Protein AF-A0A518FPJ1-F1 (afdb_monomer_lite)

pLDDT: mean 92.36, std 12.04, range [35.69, 98.69]

Secondary structure (DSSP, 8-state):
--HHHHHHHHHHHHHHHHTT-GGGHHHHHHHHHHHHHHHHHH-TT-HHHHHHHHHHHHHTT-HHHHHHHHHHHHHTT---HHHHHHHHHHHHHH-HHHHTTHHHHHHHHHT----TT--PPP--TT--

Sequence (128 aa):
MSTIQDELDRGIALCEAVWRDMSLYEKNYLEAIECFHKVLNLDPLNADALINLGAALSDLGNHQEALKYYHRAEEAGSVDRNLFFNIGVAMMNIDQFTRQEAPKYFQLAADKEPSKKTREAYFDPQAH

Organism: NCBI:txid2527978

Radius of gyration: 13.85 Å; chains: 1; bounding box: 34×23×43 Å

Foldseek 3Di:
DDLLVVLLVQLLVLCVVCVVPVVCLVVSLVSSLVSLVVNCVVPVQPLLSLQSNLLSCVLVVNLVVSLVSLVSNVVSVDQALLSLLQLLVSQCSPDDVSNVVSVVSNVSSVPHHHDPSHDHRDDDPPPD

InterPro domains:
  IPR011990 Tetratricopeptide-like helical domain superfamily [G3DSA:1.25.40.10] (8-124)
  IPR011990 Tetratricopeptide-like helical domain superfamily [SSF48452] (24-115)
  IPR019734 Tetratricopeptide repeat [PF00515] (47-73)
  IPR019734 Tetratricopeptide repeat [PS50005] (47-80)
  IPR019734 Tetratricopeptide repeat [SM00028] (13-46)
  IPR019734 Tetratricopeptide repeat [SM00028] (47-80)
  IPR051685 Ycf3/AcsC/BcsC/TPR Multifunctional [PTHR44943] (26-117)

Structure (mmCIF, N/CA/C/O backbone):
data_AF-A0A518FPJ1-F1
#
_entry.id   AF-A0A518FPJ1-F1
#
loop_
_atom_site.group_PDB
_atom_site.id
_atom_site.type_symbol
_atom_site.label_atom_id
_atom_site.label_alt_id
_atom_site.label_comp_id
_atom_site.label_asym_id
_atom_site.label_entity_id
_atom_site.label_seq_id
_atom_site.pdbx_PDB_ins_code
_atom_site.Cartn_x
_atom_site.Cartn_y
_atom_site.Cartn_z
_atom_site.occupancy
_atom_site.B_iso_or_equiv
_atom_site.auth_seq_id
_atom_site.auth_comp_id
_atom_site.auth_asym_id
_atom_site.auth_atom_id
_atom_site.pdbx_PDB_model_num
ATOM 1 N N . MET A 1 1 ? -9.306 -2.310 -23.495 1.00 50.84 1 MET A N 1
ATOM 2 C CA . MET A 1 1 ? -8.769 -2.744 -22.189 1.00 50.84 1 MET A CA 1
ATOM 3 C C . MET A 1 1 ? -8.796 -1.516 -21.297 1.00 50.84 1 MET A C 1
ATOM 5 O O . MET A 1 1 ? -8.584 -0.426 -21.819 1.00 50.84 1 MET A O 1
ATOM 9 N N . SER A 1 2 ? -9.267 -1.642 -20.055 1.00 68.50 2 SER A N 1
ATOM 10 C CA . SER A 1 2 ? -9.444 -0.482 -19.173 1.00 68.50 2 SER A CA 1
ATOM 11 C C . SER A 1 2 ? -8.096 -0.139 -18.556 1.00 68.50 2 SER A C 1
ATOM 13 O O . SER A 1 2 ? -7.578 -0.940 -17.784 1.00 68.50 2 SER A O 1
ATOM 15 N N . THR A 1 3 ? -7.566 1.048 -18.861 1.00 87.50 3 THR A N 1
ATOM 16 C CA . THR A 1 3 ? -6.275 1.556 -18.364 1.00 87.50 3 THR A CA 1
ATOM 17 C C . THR A 1 3 ? -6.117 1.414 -16.844 1.00 87.50 3 THR A C 1
ATOM 19 O O . THR A 1 3 ? -5.008 1.230 -16.361 1.00 87.50 3 THR A O 1
ATOM 22 N N . ILE A 1 4 ? -7.222 1.446 -16.089 1.00 94.12 4 ILE A N 1
ATOM 23 C CA . ILE A 1 4 ? -7.236 1.240 -14.632 1.00 94.12 4 ILE A CA 1
ATOM 24 C C . ILE A 1 4 ? -6.786 -0.179 -14.265 1.00 94.12 4 ILE A C 1
ATOM 26 O O . ILE A 1 4 ? -5.903 -0.341 -13.430 1.00 94.12 4 ILE A O 1
ATOM 30 N N . GLN A 1 5 ? -7.384 -1.207 -14.873 1.00 94.62 5 GLN A N 1
ATOM 31 C CA . GLN A 1 5 ? -7.072 -2.595 -14.524 1.00 94.62 5 GLN A CA 1
ATOM 32 C C . GLN A 1 5 ? -5.642 -2.952 -14.946 1.00 94.62 5 GLN A C 1
ATOM 34 O O . GLN A 1 5 ? -4.930 -3.594 -14.182 1.00 94.62 5 GLN A O 1
ATOM 39 N N . ASP A 1 6 ? -5.214 -2.473 -16.115 1.00 95.56 6 ASP A N 1
ATOM 40 C CA . ASP A 1 6 ? -3.880 -2.747 -16.649 1.00 95.56 6 ASP A CA 1
ATOM 41 C C . ASP A 1 6 ? -2.773 -2.134 -15.762 1.00 95.56 6 ASP A C 1
ATOM 43 O O . ASP A 1 6 ? -1.780 -2.797 -15.462 1.00 95.56 6 ASP A O 1
ATOM 47 N N . GLU A 1 7 ? -2.941 -0.887 -15.300 1.00 97.75 7 GLU A N 1
ATOM 48 C CA . GLU A 1 7 ? -1.978 -0.241 -14.392 1.00 97.75 7 GLU A CA 1
ATOM 49 C C . GLU A 1 7 ? -2.029 -0.845 -12.978 1.00 97.75 7 GLU A C 1
ATOM 51 O O . GLU A 1 7 ? -0.981 -1.014 -12.354 1.00 97.75 7 GLU A O 1
ATOM 56 N N . LEU A 1 8 ? -3.210 -1.238 -12.482 1.00 97.62 8 LEU A N 1
ATOM 57 C CA . LEU A 1 8 ? -3.331 -1.925 -11.192 1.00 97.62 8 LEU A CA 1
ATOM 58 C C . LEU A 1 8 ? -2.568 -3.257 -11.199 1.00 97.62 8 LEU A C 1
ATOM 60 O O . LEU A 1 8 ? -1.742 -3.497 -10.319 1.00 97.62 8 LEU A O 1
ATOM 64 N N . ASP A 1 9 ? -2.799 -4.092 -12.214 1.00 97.06 9 ASP A N 1
ATOM 65 C CA . ASP A 1 9 ? -2.152 -5.401 -12.336 1.00 97.06 9 ASP A CA 1
ATOM 66 C C . ASP A 1 9 ? -0.638 -5.264 -12.541 1.00 97.06 9 ASP A C 1
ATOM 68 O O . ASP A 1 9 ? 0.140 -6.028 -11.966 1.00 97.06 9 ASP A O 1
ATOM 72 N N . ARG A 1 10 ? -0.196 -4.250 -13.299 1.00 97.50 10 ARG A N 1
ATOM 73 C CA . ARG A 1 10 ? 1.230 -3.931 -13.445 1.00 97.50 10 ARG A CA 1
ATOM 74 C C . ARG A 1 10 ? 1.867 -3.559 -12.106 1.00 97.50 10 ARG A C 1
ATOM 76 O O . ARG A 1 10 ? 2.936 -4.078 -11.790 1.00 97.50 10 ARG A O 1
ATOM 83 N N . GLY A 1 11 ? 1.229 -2.684 -11.326 1.00 97.44 11 GLY A N 1
ATOM 84 C CA . GLY A 1 11 ? 1.730 -2.276 -10.012 1.00 97.44 11 GLY A CA 1
ATOM 85 C C . GLY A 1 11 ? 1.857 -3.455 -9.044 1.00 97.44 11 GLY A C 1
ATOM 86 O O . GLY A 1 11 ? 2.876 -3.595 -8.366 1.00 97.44 11 GLY A O 1
ATOM 87 N N . ILE A 1 12 ? 0.863 -4.350 -9.031 1.00 96.31 12 ILE A N 1
ATOM 88 C CA . ILE A 1 12 ? 0.891 -5.583 -8.228 1.00 96.31 12 ILE A CA 1
ATOM 89 C C . ILE A 1 12 ? 2.049 -6.486 -8.672 1.00 96.31 12 ILE A C 1
ATOM 91 O O . ILE A 1 12 ? 2.860 -6.895 -7.843 1.00 96.31 12 ILE A O 1
ATOM 95 N N . ALA A 1 13 ? 2.190 -6.735 -9.977 1.00 96.25 13 ALA A N 1
ATOM 96 C CA . ALA A 1 13 ? 3.252 -7.588 -10.508 1.00 96.25 13 ALA A CA 1
ATOM 97 C C . ALA A 1 13 ? 4.664 -7.050 -10.207 1.00 96.25 13 ALA A C 1
ATOM 99 O O . ALA A 1 13 ? 5.579 -7.830 -9.940 1.00 96.25 13 ALA A O 1
ATOM 100 N N . LEU A 1 14 ? 4.852 -5.725 -10.221 1.00 96.75 14 LEU A N 1
ATOM 101 C CA . LEU A 1 14 ? 6.116 -5.089 -9.837 1.00 96.75 14 LEU A CA 1
ATOM 102 C C . LEU A 1 14 ? 6.452 -5.349 -8.364 1.00 96.75 14 LEU A C 1
ATOM 104 O O . LEU A 1 14 ? 7.589 -5.718 -8.061 1.00 96.75 14 LEU A O 1
ATOM 108 N N . CYS A 1 15 ? 5.463 -5.226 -7.474 1.00 93.94 15 CYS A N 1
ATOM 109 C CA . CYS A 1 15 ? 5.627 -5.547 -6.056 1.00 93.94 15 CYS A CA 1
ATOM 110 C C . CYS A 1 15 ? 5.995 -7.025 -5.849 1.00 93.94 15 CYS A C 1
ATOM 112 O O . CYS A 1 15 ? 6.938 -7.333 -5.127 1.00 93.94 15 CYS A O 1
ATOM 114 N N . GLU A 1 16 ? 5.303 -7.949 -6.519 1.00 92.31 16 GLU A N 1
ATOM 115 C CA . GLU A 1 16 ? 5.587 -9.389 -6.425 1.00 92.31 16 GLU A CA 1
ATOM 116 C C . GLU A 1 16 ? 6.972 -9.764 -6.969 1.00 92.31 16 GLU A C 1
ATOM 118 O O . GLU A 1 16 ? 7.611 -10.704 -6.490 1.00 92.31 16 GLU A O 1
ATOM 123 N N . ALA A 1 17 ? 7.458 -9.043 -7.983 1.00 93.25 17 ALA A N 1
ATOM 124 C CA . ALA A 1 17 ? 8.770 -9.293 -8.565 1.00 93.25 17 ALA A CA 1
ATOM 125 C C . ALA A 1 17 ? 9.916 -9.028 -7.574 1.00 93.25 17 ALA A C 1
ATOM 127 O O . ALA A 1 17 ? 10.950 -9.688 -7.679 1.00 93.25 17 ALA A O 1
ATOM 128 N N . VAL A 1 18 ? 9.720 -8.156 -6.576 1.00 90.44 18 VAL A N 1
ATOM 129 C CA . VAL A 1 18 ? 10.709 -7.919 -5.508 1.00 90.44 18 VAL A CA 1
ATOM 130 C C . VAL A 1 18 ? 11.006 -9.204 -4.729 1.00 90.44 18 VAL A C 1
ATOM 132 O O . VAL A 1 18 ? 12.155 -9.464 -4.387 1.00 90.44 18 VAL A O 1
ATOM 135 N N . TRP A 1 19 ? 10.012 -10.075 -4.522 1.00 82.50 19 TRP A N 1
ATOM 136 C CA . TRP A 1 19 ? 10.207 -11.352 -3.818 1.00 82.50 19 TRP A CA 1
ATOM 137 C C . TRP A 1 19 ? 11.057 -12.355 -4.594 1.00 82.50 19 TRP A C 1
ATOM 139 O O . TRP A 1 19 ? 11.584 -13.308 -4.022 1.00 82.50 19 TRP A O 1
ATOM 149 N N . ARG A 1 20 ? 11.170 -12.166 -5.908 1.00 89.31 20 ARG A N 1
ATOM 150 C CA . ARG A 1 20 ? 11.999 -13.007 -6.775 1.00 89.31 20 ARG A CA 1
ATOM 151 C C . ARG A 1 20 ? 13.416 -12.458 -6.886 1.00 89.31 20 ARG A C 1
ATOM 153 O O . ARG A 1 20 ? 14.339 -13.237 -7.100 1.00 89.31 20 ARG A O 1
ATOM 160 N N . ASP A 1 21 ? 13.575 -11.144 -6.745 1.00 91.19 21 ASP A N 1
ATOM 161 C CA . ASP A 1 21 ? 14.855 -10.455 -6.842 1.00 91.19 21 ASP A CA 1
ATOM 162 C C . ASP A 1 21 ? 14.876 -9.188 -5.969 1.00 91.19 21 ASP A C 1
ATOM 164 O O . ASP A 1 21 ? 14.383 -8.124 -6.354 1.00 91.19 21 ASP A O 1
ATOM 168 N N . MET A 1 22 ? 15.514 -9.295 -4.800 1.00 87.88 22 MET A N 1
ATOM 169 C CA . MET A 1 22 ? 15.671 -8.182 -3.857 1.00 87.88 22 MET A CA 1
ATOM 170 C C . MET A 1 22 ? 16.515 -7.030 -4.414 1.00 87.88 22 MET A C 1
ATOM 172 O O . MET A 1 22 ? 16.418 -5.916 -3.907 1.00 87.88 22 MET A O 1
ATOM 176 N N . SER A 1 23 ? 17.316 -7.239 -5.468 1.00 92.69 23 SER A N 1
ATOM 177 C CA . SER A 1 23 ? 18.054 -6.136 -6.101 1.00 92.69 23 SER A CA 1
ATOM 178 C C . SER A 1 23 ? 17.128 -5.128 -6.791 1.00 92.69 23 SER A C 1
ATOM 180 O O . SER A 1 23 ? 17.521 -3.988 -7.038 1.00 92.69 23 SER A O 1
ATOM 182 N N . LEU A 1 24 ? 15.879 -5.524 -7.058 1.00 91.75 24 LEU A N 1
ATOM 183 C CA . LEU A 1 24 ? 14.858 -4.681 -7.667 1.00 91.75 24 LEU A CA 1
ATOM 184 C C . LEU A 1 24 ? 14.021 -3.905 -6.646 1.00 91.75 24 LEU A C 1
ATOM 186 O O . LEU A 1 24 ? 13.139 -3.164 -7.068 1.00 91.75 24 LEU A O 1
ATOM 190 N N . TYR A 1 25 ? 14.280 -4.054 -5.342 1.00 90.44 25 TYR A N 1
ATOM 191 C CA . TYR A 1 25 ? 13.444 -3.528 -4.256 1.00 90.44 25 TYR A CA 1
ATOM 192 C C . TYR A 1 25 ? 13.005 -2.077 -4.469 1.00 90.44 25 TYR A C 1
ATOM 194 O O . TYR A 1 25 ? 11.827 -1.797 -4.681 1.00 90.44 25 TYR A O 1
ATOM 202 N N . GLU A 1 26 ? 13.963 -1.151 -4.470 1.00 91.38 26 GLU A N 1
ATOM 203 C CA . GLU A 1 26 ? 13.676 0.279 -4.565 1.00 91.38 26 GLU A CA 1
ATOM 204 C C . GLU A 1 26 ? 13.049 0.628 -5.918 1.00 91.38 26 GLU A C 1
ATOM 206 O O . GLU A 1 26 ? 12.009 1.282 -5.982 1.00 91.38 26 GLU A O 1
ATOM 211 N N . LYS A 1 27 ? 13.631 0.117 -7.010 1.00 96.12 27 LYS A N 1
ATOM 212 C CA . LYS A 1 27 ? 13.165 0.393 -8.372 1.00 96.12 27 LYS A CA 1
ATOM 213 C C . LYS A 1 27 ? 11.710 -0.035 -8.577 1.00 96.12 27 LYS A C 1
ATOM 215 O O . LYS A 1 27 ? 10.908 0.747 -9.082 1.00 96.12 27 LYS A O 1
ATOM 220 N N . ASN A 1 28 ? 11.374 -1.269 -8.213 1.00 96.06 28 ASN A N 1
ATOM 221 C CA . ASN A 1 28 ? 10.055 -1.826 -8.483 1.00 96.06 28 ASN A CA 1
ATOM 222 C C . ASN A 1 28 ? 8.984 -1.229 -7.575 1.00 96.06 28 ASN A C 1
ATOM 224 O O . ASN A 1 28 ? 7.872 -1.019 -8.051 1.00 96.06 28 ASN A O 1
ATOM 228 N N . TYR A 1 29 ? 9.287 -0.924 -6.307 1.00 95.69 29 TYR A N 1
ATOM 229 C CA . TYR A 1 29 ? 8.312 -0.236 -5.460 1.00 95.69 29 TYR A CA 1
ATOM 230 C C . TYR A 1 29 ? 8.038 1.187 -5.940 1.00 95.69 29 TYR A C 1
ATOM 232 O O . TYR A 1 29 ? 6.876 1.585 -5.975 1.00 95.69 29 TYR A O 1
ATOM 240 N N . LEU A 1 30 ? 9.059 1.929 -6.384 1.00 97.38 30 LEU A N 1
ATOM 241 C CA . LEU A 1 30 ? 8.857 3.254 -6.976 1.00 97.38 30 LEU A CA 1
ATOM 242 C C . LEU A 1 30 ? 8.004 3.181 -8.252 1.00 97.38 30 LEU A C 1
ATOM 244 O O . LEU A 1 30 ? 7.041 3.933 -8.393 1.00 97.38 30 LEU A O 1
ATOM 248 N N . GLU A 1 31 ? 8.285 2.232 -9.147 1.00 98.06 31 GLU A N 1
ATOM 249 C CA . GLU A 1 31 ? 7.493 2.046 -10.369 1.00 98.06 31 GLU A CA 1
ATOM 250 C C . GLU A 1 31 ? 6.055 1.569 -10.066 1.00 98.06 31 GLU A C 1
ATOM 252 O O . GLU A 1 31 ? 5.099 2.001 -10.715 1.00 98.06 31 GLU A O 1
ATOM 257 N N . ALA A 1 32 ? 5.864 0.725 -9.047 1.00 98.00 32 ALA A N 1
ATOM 258 C CA . ALA A 1 32 ? 4.538 0.300 -8.603 1.00 98.00 32 ALA A CA 1
ATOM 259 C C . ALA A 1 32 ? 3.720 1.474 -8.044 1.00 98.00 32 ALA A C 1
ATOM 261 O O . ALA A 1 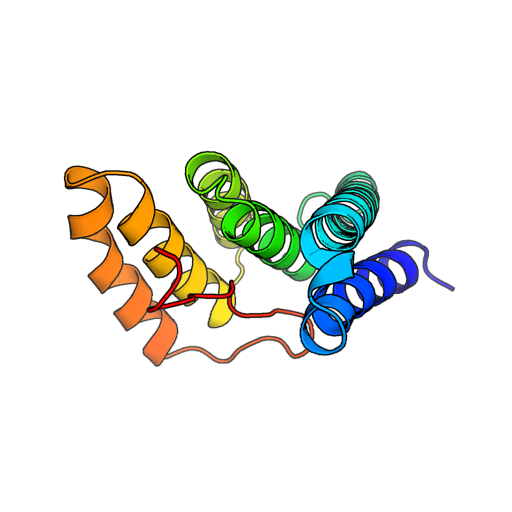32 ? 2.543 1.615 -8.375 1.00 98.00 32 ALA A O 1
ATOM 262 N N . ILE A 1 33 ? 4.350 2.349 -7.254 1.00 98.38 33 ILE A N 1
ATOM 263 C CA . ILE A 1 33 ? 3.739 3.579 -6.732 1.00 98.38 33 ILE A CA 1
ATOM 264 C C . ILE A 1 33 ? 3.232 4.462 -7.878 1.00 98.38 33 ILE A C 1
ATOM 266 O O . ILE A 1 33 ? 2.093 4.931 -7.831 1.00 98.38 33 ILE A O 1
ATOM 270 N N . GLU A 1 34 ? 4.022 4.644 -8.940 1.00 98.38 34 GLU A N 1
ATOM 271 C CA . GLU A 1 34 ? 3.582 5.381 -10.131 1.00 98.38 34 GLU A CA 1
ATOM 272 C C . GLU A 1 34 ? 2.356 4.737 -10.793 1.00 98.38 34 GLU A C 1
ATOM 274 O O . GLU A 1 34 ? 1.412 5.441 -11.167 1.00 98.38 34 GLU A O 1
ATOM 279 N N . CYS A 1 35 ? 2.337 3.405 -10.909 1.00 98.38 35 CYS A N 1
ATOM 280 C CA . CYS A 1 35 ? 1.193 2.670 -11.452 1.00 98.38 35 CYS A CA 1
ATOM 281 C C . CYS A 1 35 ? -0.071 2.917 -10.612 1.00 98.38 35 CYS A C 1
ATOM 283 O O . CYS A 1 35 ? -1.113 3.293 -11.153 1.00 98.38 35 CYS A O 1
ATOM 285 N N . PHE A 1 36 ? 0.021 2.802 -9.283 1.00 98.50 36 PHE A N 1
ATOM 286 C CA . PHE A 1 36 ? -1.117 3.053 -8.397 1.00 98.50 36 PHE A CA 1
ATOM 287 C C . PHE A 1 36 ? -1.575 4.512 -8.440 1.00 98.50 36 PHE A C 1
ATOM 289 O O . PHE A 1 36 ? -2.775 4.768 -8.479 1.00 98.50 36 PHE A O 1
ATOM 296 N N . HIS A 1 37 ? -0.663 5.482 -8.530 1.00 98.50 37 HIS A N 1
ATOM 297 C CA . HIS A 1 37 ? -1.045 6.882 -8.715 1.00 98.50 37 HIS A CA 1
ATOM 298 C C . HIS A 1 37 ? -1.819 7.120 -10.013 1.00 98.50 37 HIS A C 1
ATOM 300 O O . HIS A 1 37 ? -2.797 7.866 -10.003 1.00 98.50 37 HIS A O 1
ATOM 306 N N . LYS A 1 38 ? -1.450 6.472 -11.125 1.00 98.25 38 LYS A N 1
ATOM 307 C CA . LYS A 1 38 ? -2.240 6.559 -12.365 1.00 98.25 38 LYS A CA 1
ATOM 308 C C . LYS A 1 38 ? -3.643 5.986 -12.191 1.00 98.25 38 LYS A C 1
ATOM 310 O O . LYS A 1 38 ? -4.590 6.595 -12.685 1.00 98.25 38 LYS A O 1
ATOM 315 N N . VAL A 1 39 ? -3.788 4.866 -11.476 1.00 98.31 39 VAL A N 1
ATOM 316 C CA . VAL A 1 39 ? -5.109 4.312 -11.139 1.00 98.31 39 VAL A CA 1
ATOM 317 C C . VAL A 1 39 ? -5.911 5.334 -10.339 1.00 98.31 39 VAL A C 1
ATOM 319 O O . VAL A 1 39 ? -7.028 5.658 -10.726 1.00 98.31 39 VAL A O 1
ATOM 322 N N . LEU A 1 40 ? -5.318 5.920 -9.297 1.00 97.88 40 LEU A N 1
ATOM 323 C CA . LEU A 1 40 ? -5.981 6.897 -8.429 1.00 97.88 40 LEU A CA 1
ATOM 324 C C . LEU A 1 40 ? -6.285 8.237 -9.110 1.00 97.88 40 LEU A C 1
ATOM 326 O O . LEU A 1 40 ? -7.190 8.947 -8.684 1.00 97.88 40 LEU A O 1
ATOM 330 N N . ASN A 1 41 ? -5.570 8.593 -10.177 1.00 97.56 41 ASN A N 1
ATOM 331 C CA . ASN A 1 41 ? -5.909 9.759 -10.995 1.00 97.56 41 ASN A CA 1
ATOM 332 C C . ASN A 1 41 ? -7.181 9.532 -11.828 1.00 97.56 41 ASN A C 1
ATOM 334 O O . ASN A 1 41 ? -7.877 10.493 -12.152 1.00 97.56 41 ASN A O 1
ATOM 338 N N . LEU A 1 42 ? -7.474 8.279 -12.191 1.00 96.94 42 LEU A N 1
ATOM 339 C CA . LEU A 1 42 ? -8.661 7.895 -12.959 1.00 96.94 42 LEU A CA 1
ATOM 340 C C . LEU A 1 42 ? -9.837 7.502 -12.051 1.00 96.94 42 LEU A C 1
ATOM 342 O O . LEU A 1 42 ? -10.984 7.796 -12.374 1.00 96.94 42 LEU A O 1
ATOM 346 N N . ASP A 1 43 ? -9.543 6.854 -10.926 1.00 97.25 43 ASP A N 1
ATOM 347 C CA . ASP A 1 43 ? -10.488 6.406 -9.904 1.00 97.25 43 ASP A CA 1
ATOM 348 C C . ASP A 1 43 ? -9.924 6.708 -8.497 1.00 97.25 43 ASP A C 1
ATOM 350 O O . ASP A 1 43 ? -9.254 5.868 -7.887 1.00 97.25 43 ASP A O 1
ATOM 354 N N . PRO A 1 44 ? -10.169 7.919 -7.960 1.00 97.44 44 PRO A N 1
ATOM 355 C CA . PRO A 1 44 ? -9.581 8.377 -6.696 1.00 97.44 44 PRO A CA 1
ATOM 356 C C . PRO A 1 44 ? -9.973 7.585 -5.446 1.00 97.44 44 PRO A C 1
ATOM 358 O O . PRO A 1 44 ? -9.341 7.769 -4.398 1.00 97.44 44 PRO A O 1
ATOM 361 N N . LEU A 1 45 ? -11.020 6.761 -5.542 1.00 97.31 45 LEU A N 1
ATOM 362 C CA . LEU A 1 45 ? -11.562 5.944 -4.455 1.00 97.31 45 LEU A CA 1
ATOM 363 C C . LEU A 1 45 ? -11.311 4.448 -4.680 1.00 97.31 45 LEU A C 1
ATOM 365 O O . LEU A 1 45 ? -11.883 3.616 -3.976 1.00 97.31 45 LEU A O 1
ATOM 369 N N . ASN A 1 46 ? -10.449 4.093 -5.637 1.00 97.75 46 ASN A N 1
ATOM 370 C CA . ASN A 1 46 ? -10.097 2.708 -5.894 1.00 97.75 46 ASN A CA 1
ATOM 371 C C . ASN A 1 46 ? -9.404 2.082 -4.671 1.00 97.75 46 ASN A C 1
ATOM 373 O O . ASN A 1 46 ? -8.223 2.330 -4.416 1.00 97.75 46 ASN A O 1
ATOM 377 N N . ALA A 1 47 ? -10.143 1.269 -3.914 1.00 97.62 47 ALA A N 1
ATOM 378 C CA . ALA A 1 47 ? -9.662 0.697 -2.660 1.00 97.62 47 ALA A CA 1
ATOM 379 C C . ALA A 1 47 ? -8.416 -0.182 -2.849 1.00 97.62 47 ALA A C 1
ATOM 381 O O . ALA A 1 47 ? -7.460 -0.035 -2.090 1.00 97.62 47 ALA A O 1
ATOM 382 N N . ASP A 1 48 ? -8.389 -1.039 -3.877 1.00 97.62 48 ASP A N 1
ATOM 383 C CA . ASP A 1 48 ? -7.241 -1.914 -4.152 1.00 97.62 48 ASP A CA 1
ATOM 384 C C . ASP A 1 48 ? -5.969 -1.081 -4.409 1.00 97.62 48 ASP A C 1
ATOM 386 O O . ASP A 1 48 ? -4.909 -1.363 -3.847 1.00 97.62 48 ASP A O 1
ATOM 390 N N . ALA A 1 49 ? -6.064 -0.015 -5.212 1.00 98.19 49 ALA A N 1
ATOM 391 C CA . ALA A 1 49 ? -4.929 0.865 -5.489 1.00 98.19 49 ALA A CA 1
ATOM 392 C C . ALA A 1 49 ? -4.486 1.670 -4.258 1.00 98.19 49 ALA A C 1
ATOM 394 O O . ALA A 1 49 ? -3.286 1.799 -4.030 1.00 98.19 49 ALA A O 1
ATOM 395 N N . LEU A 1 50 ? -5.421 2.177 -3.443 1.00 98.69 50 LEU A N 1
ATOM 396 C CA . LEU A 1 50 ? -5.093 2.877 -2.192 1.00 98.69 50 LEU A CA 1
ATOM 397 C C . LEU A 1 50 ? -4.349 1.957 -1.212 1.00 98.69 50 LEU A C 1
ATOM 399 O O . LEU A 1 50 ? -3.343 2.365 -0.629 1.00 98.69 50 LEU A O 1
ATOM 403 N N . ILE A 1 51 ? -4.805 0.709 -1.067 1.00 98.56 51 ILE A N 1
ATOM 404 C CA . ILE A 1 51 ? -4.186 -0.289 -0.186 1.00 98.56 51 ILE A CA 1
ATOM 405 C C . ILE A 1 5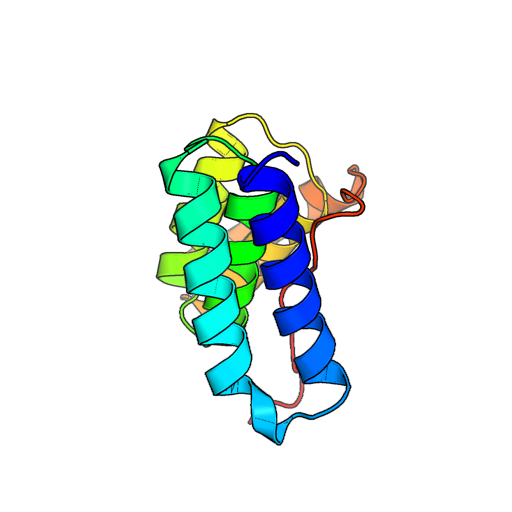1 ? -2.795 -0.668 -0.695 1.00 98.56 51 ILE A C 1
ATOM 407 O O . ILE A 1 51 ? -1.838 -0.653 0.075 1.00 98.56 51 ILE A O 1
ATOM 411 N N . ASN A 1 52 ? -2.647 -0.972 -1.985 1.00 98.25 52 ASN A N 1
ATOM 412 C CA . ASN A 1 52 ? -1.349 -1.370 -2.529 1.00 98.25 52 ASN A CA 1
ATOM 413 C C . ASN A 1 52 ? -0.333 -0.222 -2.561 1.00 98.25 52 ASN A C 1
ATOM 415 O O . ASN A 1 52 ? 0.855 -0.460 -2.334 1.00 98.25 52 ASN A O 1
ATOM 419 N N . LEU A 1 53 ? -0.788 1.015 -2.790 1.00 98.38 53 LEU A N 1
ATOM 420 C CA . LEU A 1 53 ? 0.046 2.209 -2.674 1.00 98.38 53 LEU A CA 1
ATOM 421 C C . LEU A 1 53 ? 0.557 2.377 -1.244 1.00 98.38 53 LEU A C 1
ATOM 423 O O . LEU A 1 53 ? 1.759 2.535 -1.038 1.00 98.38 53 LEU A O 1
ATOM 427 N N . GLY A 1 54 ? -0.337 2.283 -0.256 1.00 98.12 54 GLY A N 1
ATOM 428 C CA . GLY A 1 54 ? 0.063 2.302 1.145 1.00 98.12 54 GLY A CA 1
ATOM 429 C C . GLY A 1 54 ? 1.063 1.187 1.467 1.00 98.12 54 GLY A C 1
ATOM 430 O O . GLY A 1 54 ? 2.068 1.449 2.124 1.00 98.12 54 GLY A O 1
ATOM 431 N N . ALA A 1 55 ? 0.849 -0.027 0.947 1.00 97.00 55 ALA A N 1
ATOM 432 C CA . ALA A 1 55 ? 1.746 -1.158 1.186 1.00 97.00 55 ALA A CA 1
ATOM 433 C C . ALA A 1 55 ? 3.142 -0.902 0.612 1.00 97.00 55 ALA A C 1
ATOM 435 O O . ALA A 1 55 ? 4.127 -1.040 1.328 1.00 97.00 55 ALA A O 1
ATOM 436 N N . ALA A 1 56 ? 3.237 -0.441 -0.639 1.00 96.25 56 ALA A N 1
ATOM 437 C CA . ALA A 1 56 ? 4.518 -0.097 -1.260 1.00 96.25 56 ALA A CA 1
ATOM 438 C C . ALA A 1 56 ? 5.241 1.046 -0.526 1.00 96.25 56 ALA A C 1
ATOM 440 O O . ALA A 1 56 ? 6.453 0.992 -0.334 1.00 96.25 56 ALA A O 1
ATOM 441 N N . LEU A 1 57 ? 4.508 2.063 -0.061 1.00 96.75 57 LEU A N 1
ATOM 442 C CA . LEU A 1 57 ? 5.080 3.139 0.751 1.00 96.75 57 LEU A CA 1
ATOM 443 C C . LEU A 1 57 ? 5.587 2.629 2.102 1.00 96.75 57 LEU A C 1
ATOM 445 O O . LEU A 1 57 ? 6.662 3.036 2.536 1.00 96.75 57 LEU A O 1
ATOM 449 N N . SER A 1 58 ? 4.836 1.739 2.752 1.00 95.25 58 SER A N 1
ATOM 450 C CA . SER A 1 58 ? 5.235 1.128 4.019 1.00 95.25 58 SER A CA 1
ATOM 451 C C . SER A 1 58 ? 6.472 0.247 3.856 1.00 95.25 58 SER A C 1
ATOM 453 O O . SER A 1 58 ? 7.356 0.312 4.704 1.00 95.25 58 SER A O 1
ATOM 455 N N . ASP A 1 59 ? 6.570 -0.512 2.763 1.00 92.50 59 ASP A N 1
ATOM 456 C CA . ASP A 1 59 ? 7.762 -1.301 2.430 1.00 92.50 59 ASP A CA 1
ATOM 457 C C . ASP A 1 59 ? 8.980 -0.377 2.239 1.00 92.50 59 ASP A C 1
ATOM 459 O O . ASP A 1 59 ? 10.079 -0.663 2.701 1.00 92.50 59 ASP A O 1
ATOM 463 N N . LEU A 1 60 ? 8.801 0.805 1.649 1.00 93.69 60 LEU A N 1
ATOM 464 C CA . LEU A 1 60 ? 9.861 1.818 1.548 1.00 93.69 60 LEU A CA 1
ATOM 465 C C . LEU A 1 60 ? 10.133 2.588 2.861 1.00 93.69 60 LEU A C 1
ATOM 467 O O . LEU A 1 60 ? 10.889 3.557 2.849 1.00 93.69 60 LEU A O 1
ATOM 471 N N . GLY A 1 61 ? 9.517 2.205 3.985 1.00 92.81 61 GLY A N 1
ATOM 472 C CA . GLY A 1 61 ? 9.689 2.850 5.295 1.00 92.81 61 GLY A CA 1
ATOM 473 C C . GLY A 1 61 ? 8.881 4.139 5.495 1.00 92.81 61 GLY A C 1
ATOM 474 O O . GLY A 1 61 ? 8.968 4.779 6.542 1.00 92.81 61 GLY A O 1
ATOM 475 N N . ASN A 1 62 ? 8.050 4.531 4.526 1.00 95.88 62 ASN A N 1
ATOM 476 C CA . ASN A 1 62 ? 7.246 5.755 4.569 1.00 95.88 62 ASN A CA 1
ATOM 477 C C . ASN A 1 62 ? 5.901 5.527 5.283 1.00 95.88 62 ASN A C 1
ATOM 479 O O . ASN A 1 62 ? 4.827 5.758 4.720 1.00 95.88 62 ASN A O 1
ATOM 483 N N . HIS A 1 63 ? 5.943 5.064 6.534 1.00 95.44 63 HIS A N 1
ATOM 484 C CA . HIS A 1 63 ? 4.757 4.600 7.266 1.00 95.44 63 HIS A CA 1
ATOM 485 C C . HIS A 1 63 ? 3.701 5.691 7.507 1.00 95.44 63 HIS A C 1
ATOM 487 O O . HIS A 1 63 ? 2.506 5.416 7.402 1.00 95.44 63 HIS A O 1
ATOM 493 N N . GLN A 1 64 ? 4.105 6.936 7.788 1.00 96.88 64 GLN A N 1
ATOM 494 C CA . GLN A 1 64 ? 3.160 8.043 7.991 1.00 96.88 64 GLN A CA 1
ATOM 495 C C . GLN A 1 64 ? 2.378 8.369 6.716 1.00 96.88 64 GLN A C 1
ATOM 497 O O . GLN A 1 64 ? 1.191 8.681 6.780 1.00 96.88 64 GLN A O 1
ATOM 502 N N . GLU A 1 65 ? 3.036 8.314 5.557 1.00 97.44 65 GLU A N 1
ATOM 503 C CA . GLU A 1 65 ? 2.383 8.568 4.273 1.00 97.44 65 GLU A CA 1
ATOM 504 C C . GLU A 1 65 ? 1.495 7.385 3.874 1.00 97.44 65 GLU A C 1
ATOM 506 O O . GLU A 1 65 ? 0.353 7.590 3.468 1.00 97.44 65 GLU A O 1
ATOM 511 N N . ALA A 1 66 ? 1.965 6.152 4.091 1.00 98.00 66 ALA A N 1
ATOM 512 C CA . ALA A 1 66 ? 1.164 4.945 3.904 1.00 98.00 66 ALA A CA 1
ATOM 513 C C . ALA A 1 66 ? -0.162 5.008 4.682 1.00 98.00 66 ALA A C 1
ATOM 515 O O . ALA A 1 66 ? -1.224 4.738 4.120 1.00 98.00 66 ALA A O 1
ATOM 516 N N . LEU A 1 67 ? -0.114 5.450 5.946 1.00 97.56 67 LEU A N 1
ATOM 517 C CA . LEU A 1 67 ? -1.290 5.567 6.808 1.00 97.56 67 LEU A CA 1
ATOM 518 C C . LEU A 1 67 ? -2.360 6.510 6.233 1.00 97.56 67 LEU A C 1
ATOM 520 O O . LEU A 1 67 ? -3.551 6.220 6.339 1.00 97.56 67 LEU A O 1
ATOM 524 N N . LYS A 1 68 ? -1.963 7.595 5.555 1.00 98.31 68 LYS A N 1
ATOM 525 C CA . LYS A 1 68 ? -2.913 8.502 4.886 1.00 98.31 68 LYS A CA 1
ATOM 526 C C . LYS A 1 68 ? -3.680 7.796 3.768 1.00 98.31 68 LYS A C 1
ATOM 528 O O . LYS A 1 68 ? -4.888 7.984 3.645 1.00 98.31 68 LYS A O 1
ATOM 533 N N . TYR A 1 69 ? -3.003 6.983 2.955 1.00 98.50 69 TYR A N 1
ATOM 534 C CA . TYR A 1 69 ? -3.658 6.235 1.876 1.00 98.50 69 TYR A CA 1
ATOM 535 C C . TYR A 1 69 ? -4.542 5.110 2.405 1.00 98.50 69 TYR A C 1
ATOM 537 O O . TYR A 1 69 ? -5.629 4.895 1.869 1.00 98.50 69 TYR A O 1
ATOM 545 N N . TYR A 1 70 ? -4.135 4.450 3.489 1.00 98.50 70 TYR A N 1
ATOM 546 C CA . TYR A 1 70 ? -4.988 3.471 4.150 1.00 98.50 70 TYR A CA 1
ATOM 547 C C . TYR A 1 70 ? -6.271 4.096 4.703 1.00 98.50 70 TYR A C 1
ATOM 549 O O . TYR A 1 70 ? -7.353 3.585 4.428 1.00 98.50 70 TYR A O 1
ATOM 557 N N . HIS A 1 71 ?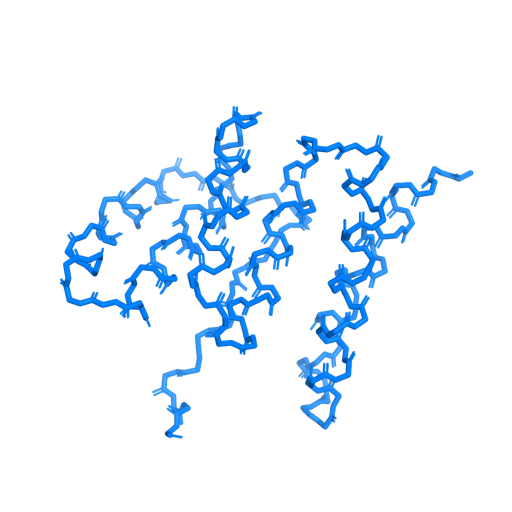 -6.190 5.238 5.391 1.00 98.31 71 HIS A N 1
ATOM 558 C CA . HIS A 1 71 ? -7.397 5.925 5.862 1.00 98.31 71 HIS A CA 1
ATOM 559 C C . HIS A 1 71 ? -8.299 6.368 4.715 1.00 98.31 71 HIS A C 1
ATOM 561 O O . HIS A 1 71 ? -9.510 6.226 4.811 1.00 98.31 71 HIS A O 1
ATOM 567 N N . ARG A 1 72 ? -7.740 6.794 3.578 1.00 98.50 72 ARG A N 1
ATOM 568 C CA . ARG A 1 72 ? -8.554 7.050 2.381 1.00 98.50 72 ARG A CA 1
ATOM 569 C C . ARG A 1 72 ? -9.272 5.797 1.871 1.00 98.50 72 ARG A C 1
ATOM 571 O O . ARG A 1 72 ? -10.395 5.905 1.391 1.00 98.50 72 ARG A O 1
ATOM 578 N N . ALA A 1 73 ? -8.646 4.619 1.941 1.00 98.31 73 ALA A N 1
ATOM 579 C CA . ALA A 1 73 ? -9.297 3.364 1.553 1.00 98.31 73 ALA A CA 1
ATOM 580 C C . ALA A 1 73 ? -10.433 2.996 2.520 1.00 98.31 73 ALA A C 1
ATOM 582 O O . ALA A 1 73 ? -11.487 2.529 2.089 1.00 98.31 73 ALA A O 1
ATOM 583 N N . GLU A 1 74 ? -10.231 3.238 3.814 1.00 97.56 74 GLU A N 1
ATOM 584 C CA . GLU A 1 74 ? -11.243 3.071 4.859 1.00 97.56 74 GLU A CA 1
ATOM 585 C C . GLU A 1 74 ? -12.420 4.045 4.663 1.00 97.56 74 GLU A C 1
ATOM 587 O O . GLU A 1 74 ? -13.574 3.621 4.657 1.00 97.56 74 GLU A O 1
ATOM 592 N N . GLU A 1 75 ? -12.144 5.326 4.398 1.00 97.56 75 GLU A N 1
ATOM 593 C CA . GLU A 1 75 ? -13.141 6.358 4.069 1.00 97.56 75 GLU A CA 1
ATOM 594 C C . GLU A 1 75 ? -13.922 6.034 2.786 1.00 97.56 75 GLU A C 1
ATOM 596 O O . GLU A 1 75 ? -15.111 6.338 2.688 1.00 97.56 75 GLU A O 1
ATOM 601 N N . ALA A 1 76 ? -13.281 5.370 1.818 1.00 96.56 76 ALA A N 1
ATOM 602 C CA . ALA A 1 76 ? -13.931 4.841 0.618 1.00 96.56 76 ALA A CA 1
ATOM 603 C C . ALA A 1 76 ? -14.819 3.606 0.895 1.00 96.56 76 ALA A C 1
ATOM 605 O O . ALA A 1 76 ? -15.457 3.087 -0.022 1.00 96.56 76 ALA A O 1
ATOM 606 N N . GLY A 1 77 ? -14.886 3.136 2.145 1.00 96.56 77 GLY A N 1
ATOM 607 C CA . GLY A 1 77 ? -15.726 2.022 2.578 1.00 96.56 77 GLY A CA 1
ATOM 608 C C . GLY A 1 77 ? -15.083 0.647 2.411 1.00 96.56 77 GLY A C 1
ATOM 609 O O . GLY A 1 77 ? -15.793 -0.361 2.455 1.00 96.56 77 GLY A O 1
ATOM 610 N N . SER A 1 78 ? -13.764 0.576 2.207 1.00 96.94 78 SER A N 1
ATOM 611 C CA . SER A 1 78 ? -13.074 -0.709 2.125 1.00 96.94 78 SER A CA 1
ATOM 612 C C . SER A 1 78 ? -13.142 -1.453 3.458 1.00 96.94 78 SER A C 1
ATOM 614 O O . SER A 1 78 ? -12.887 -0.897 4.524 1.00 96.94 78 SER A O 1
ATOM 616 N N . VAL A 1 79 ? -13.463 -2.742 3.383 1.00 96.62 79 VAL A N 1
ATOM 617 C CA . VAL A 1 79 ? -13.496 -3.667 4.527 1.0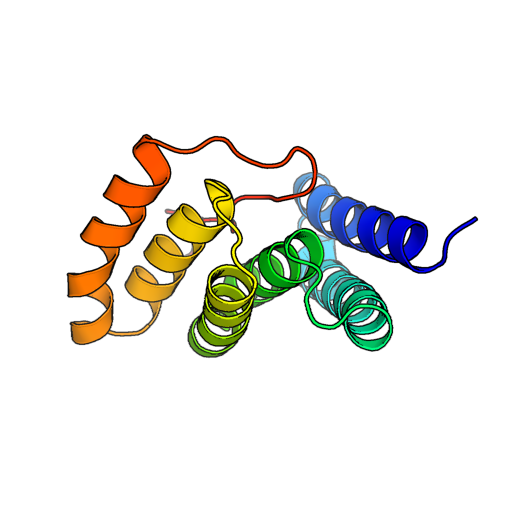0 96.62 79 VAL A CA 1
ATOM 618 C C . VAL A 1 79 ? -12.468 -4.790 4.375 1.00 96.62 79 VAL A C 1
ATOM 620 O O . VAL A 1 79 ? -12.617 -5.858 4.964 1.00 96.62 79 VAL A O 1
ATOM 623 N N . ASP A 1 80 ? -11.450 -4.550 3.551 1.00 97.25 80 ASP A N 1
ATOM 624 C CA . ASP A 1 80 ? -10.396 -5.499 3.212 1.00 97.25 80 ASP A CA 1
ATOM 625 C C . ASP A 1 80 ? -9.533 -5.857 4.438 1.00 97.25 80 ASP A C 1
ATOM 627 O O . ASP A 1 80 ? -9.112 -4.988 5.203 1.00 97.25 80 ASP A O 1
ATOM 631 N N . ARG A 1 81 ? -9.245 -7.149 4.632 1.00 97.62 81 ARG A N 1
ATOM 632 C CA . ARG A 1 81 ? -8.365 -7.613 5.720 1.00 97.62 81 ARG A CA 1
ATOM 633 C C . ARG A 1 81 ? -6.975 -6.972 5.676 1.00 97.62 81 ARG A C 1
ATOM 635 O O . ARG A 1 81 ? -6.483 -6.543 6.720 1.00 97.62 81 ARG A O 1
ATOM 642 N N . ASN A 1 82 ? -6.345 -6.938 4.503 1.00 97.06 82 ASN A N 1
ATOM 643 C CA . ASN A 1 82 ? -4.995 -6.417 4.307 1.00 97.06 82 ASN A CA 1
ATOM 644 C C . ASN A 1 82 ? -4.943 -4.918 4.589 1.00 97.06 82 ASN A C 1
ATOM 646 O O . ASN A 1 82 ? -3.949 -4.453 5.131 1.00 97.06 82 ASN A O 1
ATOM 650 N N . LEU A 1 83 ? -6.016 -4.166 4.309 1.00 98.00 83 LEU A N 1
ATOM 651 C CA . LEU A 1 83 ? -6.109 -2.761 4.720 1.00 98.00 83 LEU A CA 1
ATOM 652 C C . LEU A 1 83 ? -5.890 -2.612 6.230 1.00 98.00 83 LEU A C 1
ATOM 654 O O . LEU A 1 83 ? -4.974 -1.914 6.661 1.00 98.00 83 LEU A O 1
ATOM 658 N N . PHE A 1 84 ? -6.713 -3.279 7.039 1.00 97.88 84 PHE A N 1
ATOM 659 C CA . PHE A 1 84 ? -6.642 -3.135 8.492 1.00 97.88 84 PHE A CA 1
ATOM 660 C C . PHE A 1 84 ? -5.349 -3.719 9.061 1.00 97.88 84 PHE A C 1
ATOM 662 O O . PHE A 1 84 ? -4.735 -3.115 9.940 1.00 97.88 84 PHE A O 1
ATOM 669 N N . PHE A 1 85 ? -4.884 -4.849 8.525 1.00 97.06 85 PHE A N 1
ATOM 670 C CA . PHE A 1 85 ? -3.592 -5.407 8.911 1.00 97.06 85 PHE A CA 1
ATOM 671 C C . PHE A 1 85 ? -2.451 -4.412 8.650 1.00 97.06 85 PHE A C 1
ATOM 673 O O . PHE A 1 85 ? -1.657 -4.127 9.548 1.00 97.06 85 PHE A O 1
ATOM 680 N N . ASN A 1 86 ? -2.421 -3.808 7.462 1.00 97.38 86 ASN A N 1
ATOM 681 C CA . ASN A 1 86 ? -1.386 -2.859 7.074 1.00 97.38 86 ASN A CA 1
ATOM 682 C C . ASN A 1 86 ? -1.444 -1.544 7.858 1.00 97.38 86 ASN A C 1
ATOM 684 O O . ASN A 1 86 ? -0.390 -0.983 8.160 1.00 97.38 86 ASN A O 1
ATOM 688 N N . ILE A 1 87 ? -2.637 -1.069 8.239 1.00 97.31 87 ILE A N 1
ATOM 689 C CA . ILE A 1 87 ? -2.772 0.049 9.185 1.00 97.31 87 ILE A CA 1
ATOM 690 C C . ILE A 1 87 ? -2.092 -0.314 10.504 1.00 97.31 87 ILE A C 1
ATOM 692 O O . ILE A 1 87 ? -1.254 0.447 10.984 1.00 97.31 87 ILE A O 1
ATOM 696 N N . GLY A 1 88 ? -2.400 -1.488 11.064 1.00 96.31 88 GLY A N 1
ATOM 697 C CA . GLY A 1 88 ? -1.777 -1.964 12.298 1.00 96.31 88 GLY A CA 1
ATOM 698 C C . GLY A 1 88 ? -0.248 -1.996 12.201 1.00 96.31 88 GLY A C 1
ATOM 699 O O . GLY A 1 88 ? 0.437 -1.474 13.080 1.00 96.31 88 GLY A O 1
ATOM 700 N N . VAL A 1 89 ? 0.301 -2.532 11.106 1.00 94.62 89 VAL A N 1
ATOM 701 C CA . VAL A 1 89 ? 1.754 -2.572 10.862 1.00 94.62 89 VAL A CA 1
ATOM 702 C C . VAL A 1 89 ? 2.352 -1.170 10.729 1.00 94.62 89 VAL A C 1
ATOM 704 O O . VAL A 1 89 ? 3.362 -0.879 11.371 1.00 94.62 89 VAL A O 1
ATOM 707 N N . ALA A 1 90 ? 1.742 -0.277 9.948 1.00 95.00 90 ALA A N 1
ATOM 708 C CA . ALA A 1 90 ? 2.226 1.096 9.810 1.00 95.00 90 ALA A CA 1
ATOM 709 C C . ALA A 1 90 ? 2.232 1.814 11.169 1.00 95.00 90 ALA A C 1
ATOM 711 O O . ALA A 1 90 ? 3.240 2.402 11.554 1.00 95.00 90 ALA A O 1
ATOM 712 N N . MET A 1 91 ? 1.156 1.681 11.949 1.00 95.31 91 MET A N 1
ATOM 713 C CA . MET A 1 91 ? 1.040 2.265 13.287 1.00 95.31 91 MET A CA 1
ATOM 714 C C . MET A 1 91 ? 2.131 1.781 14.251 1.00 95.31 91 MET A C 1
ATOM 716 O O . MET A 1 91 ? 2.659 2.573 15.033 1.00 95.31 91 MET A O 1
ATOM 720 N N . MET A 1 92 ? 2.519 0.503 14.176 1.00 93.94 92 MET A N 1
ATOM 721 C CA . MET A 1 92 ? 3.613 -0.053 14.983 1.00 93.94 92 MET A CA 1
ATOM 722 C C . MET A 1 92 ? 4.971 0.613 14.697 1.00 93.94 92 MET A C 1
ATOM 724 O O . MET A 1 92 ? 5.811 0.670 15.603 1.00 93.94 92 MET A O 1
ATOM 728 N N . ASN A 1 93 ? 5.174 1.125 13.479 1.00 92.00 93 ASN A N 1
ATOM 729 C CA . ASN A 1 93 ? 6.447 1.660 12.987 1.00 92.00 93 ASN A CA 1
ATOM 730 C C . ASN A 1 93 ? 6.523 3.201 12.940 1.00 92.00 93 ASN A C 1
ATOM 732 O O . ASN A 1 93 ? 7.547 3.742 12.536 1.00 92.00 93 ASN A O 1
ATOM 736 N N . ILE A 1 94 ? 5.479 3.921 13.371 1.00 92.19 94 ILE A N 1
ATOM 737 C CA . ILE A 1 94 ? 5.470 5.396 13.392 1.00 92.19 94 ILE A CA 1
ATOM 738 C C . ILE A 1 94 ? 6.015 5.945 14.720 1.00 92.19 94 ILE A C 1
ATOM 740 O O . ILE A 1 94 ? 7.067 6.579 14.745 1.00 92.19 94 ILE A O 1
ATOM 744 N N . ASP A 1 95 ? 5.304 5.727 15.830 1.00 92.56 95 ASP A N 1
ATOM 745 C CA . ASP A 1 95 ? 5.670 6.240 17.156 1.00 92.56 95 ASP A CA 1
ATOM 746 C C . ASP A 1 95 ? 4.964 5.455 18.282 1.00 92.56 95 ASP A C 1
ATOM 748 O O . ASP A 1 95 ? 4.098 4.615 18.034 1.00 92.56 95 ASP A O 1
ATOM 752 N N . GLN A 1 96 ? 5.337 5.714 19.541 1.00 88.62 96 GLN A N 1
ATOM 753 C CA . GLN A 1 96 ? 4.802 4.991 20.705 1.00 88.62 96 GLN A CA 1
ATOM 754 C C . GLN A 1 96 ? 3.318 5.262 21.003 1.00 88.62 96 GLN A C 1
ATOM 756 O O . GLN A 1 96 ? 2.667 4.410 21.609 1.00 88.62 96 GLN A O 1
ATOM 761 N N . PHE A 1 97 ? 2.786 6.427 20.635 1.00 91.88 97 PHE A N 1
ATOM 762 C CA . PHE A 1 97 ? 1.378 6.774 20.833 1.00 91.88 97 PHE A CA 1
ATOM 763 C C . PHE A 1 97 ? 0.518 6.070 19.788 1.00 91.88 97 PHE A C 1
ATOM 765 O O . PHE A 1 97 ? -0.417 5.356 20.140 1.00 91.88 97 PHE A O 1
ATOM 772 N N . THR A 1 98 ? 0.902 6.181 18.517 1.00 91.50 98 THR A N 1
ATOM 773 C CA . THR A 1 98 ? 0.222 5.540 17.389 1.00 91.50 98 THR A CA 1
ATOM 774 C C . THR A 1 98 ? 0.257 4.012 17.527 1.00 91.50 98 THR A C 1
ATOM 776 O O . THR A 1 98 ? -0.742 3.331 17.302 1.00 91.50 98 THR A O 1
ATOM 779 N N . ARG A 1 99 ? 1.371 3.456 18.018 1.00 92.56 99 ARG A N 1
ATOM 780 C CA . ARG A 1 99 ? 1.523 2.020 18.294 1.00 92.56 99 ARG A CA 1
ATOM 781 C C . ARG A 1 99 ? 0.465 1.457 19.248 1.00 92.56 99 ARG A C 1
ATOM 783 O O . ARG A 1 99 ? 0.063 0.308 19.081 1.00 92.56 99 ARG A O 1
ATOM 790 N N . GLN A 1 100 ? 0.009 2.227 20.238 1.00 94.56 100 GLN A N 1
ATOM 791 C CA . GLN A 1 100 ? -1.010 1.761 21.193 1.00 94.56 100 GLN A CA 1
ATOM 792 C C . GLN A 1 100 ? -2.362 1.508 20.520 1.00 94.56 100 GLN A C 1
ATOM 794 O O . GLN A 1 100 ? -3.172 0.740 21.035 1.00 94.56 100 GLN A O 1
ATOM 799 N N . GLU A 1 101 ? -2.587 2.109 19.352 1.00 94.44 101 GLU A N 1
ATOM 800 C CA . GLU A 1 101 ? -3.785 1.913 18.552 1.00 94.44 101 GLU A CA 1
ATOM 801 C C . GLU A 1 101 ? -3.676 0.753 17.552 1.00 94.44 101 GLU A C 1
ATOM 803 O O . GLU A 1 101 ? -4.689 0.315 17.018 1.00 94.44 101 GLU A O 1
ATOM 808 N N . ALA A 1 102 ? -2.493 0.196 17.296 1.00 95.25 102 ALA A N 1
ATOM 809 C CA . ALA A 1 102 ? -2.355 -0.913 16.350 1.00 95.25 102 ALA A CA 1
ATOM 810 C C . ALA A 1 102 ? -3.220 -2.154 16.697 1.00 95.25 102 ALA A C 1
ATOM 812 O O . ALA A 1 102 ? -3.824 -2.728 15.784 1.00 95.25 102 ALA A O 1
ATOM 813 N N . PRO A 1 103 ? -3.382 -2.564 17.980 1.00 96.44 103 PRO A N 1
ATOM 814 C CA . PRO A 1 103 ? -4.177 -3.742 18.333 1.00 96.44 103 PRO A CA 1
ATOM 815 C C . PRO A 1 103 ? -5.639 -3.698 17.874 1.00 96.44 103 PRO A C 1
ATOM 817 O O . PRO A 1 103 ? -6.164 -4.747 17.496 1.00 96.44 103 PRO A O 1
ATOM 820 N N . LYS A 1 104 ? -6.296 -2.522 17.852 1.00 96.38 104 LYS A N 1
ATOM 821 C CA . LYS A 1 104 ? -7.690 -2.426 17.366 1.00 96.38 104 LYS A CA 1
ATOM 822 C C . LYS A 1 104 ? -7.796 -2.802 15.886 1.00 96.38 104 LYS A C 1
ATOM 824 O O . LYS A 1 104 ? -8.754 -3.464 15.500 1.00 96.38 104 LYS A O 1
ATOM 829 N N . TYR A 1 105 ? -6.799 -2.454 15.073 1.00 96.62 105 TYR A N 1
ATOM 830 C CA . TYR A 1 105 ? -6.803 -2.758 13.642 1.00 96.62 105 TYR A CA 1
ATOM 831 C C . TYR A 1 105 ? -6.472 -4.220 13.350 1.00 96.62 105 TYR A C 1
ATOM 833 O O . TYR A 1 105 ? -7.094 -4.820 12.478 1.00 96.62 105 TYR A O 1
ATOM 841 N N . PHE A 1 106 ? -5.574 -4.841 14.120 1.00 96.06 106 PHE A N 1
ATOM 842 C CA . PHE A 1 106 ? -5.334 -6.282 13.998 1.00 96.06 106 PHE A CA 1
ATOM 843 C C . PHE A 1 106 ? -6.561 -7.112 14.386 1.00 96.06 106 PHE A C 1
ATOM 845 O O . PHE A 1 106 ? -6.874 -8.094 13.715 1.00 96.06 106 PHE A O 1
ATOM 852 N N . GLN A 1 107 ? -7.283 -6.704 15.434 1.00 96.19 107 GLN A N 1
ATOM 853 C CA . GLN A 1 107 ? -8.558 -7.328 15.797 1.00 96.19 107 GLN A CA 1
ATOM 854 C C . GLN A 1 107 ? -9.591 -7.150 14.685 1.00 96.19 107 GLN A C 1
ATOM 856 O O . GLN A 1 107 ? -10.222 -8.121 14.284 1.00 96.19 107 GLN A O 1
ATOM 861 N N . LEU A 1 108 ? -9.705 -5.939 14.131 1.00 95.44 108 LEU A N 1
ATOM 862 C CA . LEU A 1 108 ? -10.612 -5.672 13.020 1.00 95.44 108 LEU A CA 1
ATOM 863 C C . LEU A 1 108 ? -10.280 -6.523 11.787 1.00 95.44 108 LEU A C 1
ATOM 865 O O . LEU A 1 108 ? -11.193 -7.049 11.164 1.00 95.44 108 LEU A O 1
ATOM 869 N N . ALA A 1 109 ? -8.998 -6.710 11.462 1.00 95.88 109 ALA A N 1
ATOM 870 C CA . ALA A 1 109 ? -8.550 -7.548 10.350 1.00 95.88 109 ALA A CA 1
ATOM 871 C C . ALA A 1 109 ? -8.907 -9.036 10.531 1.00 95.88 109 ALA A C 1
ATOM 873 O O . ALA A 1 109 ? -9.152 -9.734 9.545 1.00 95.88 109 ALA A O 1
ATOM 874 N N . ALA A 1 110 ? -8.941 -9.535 11.773 1.00 94.62 110 ALA A N 1
ATOM 875 C CA . ALA A 1 110 ? -9.187 -10.947 12.067 1.00 94.62 110 ALA A CA 1
ATOM 876 C C . ALA A 1 110 ? -10.550 -11.435 11.544 1.00 94.62 110 ALA A C 1
ATOM 878 O O . ALA A 1 110 ? -10.642 -12.564 11.058 1.00 94.62 110 ALA A O 1
ATOM 879 N N . ASP A 1 111 ? -11.555 -10.559 11.554 1.00 92.50 111 ASP A N 1
ATOM 880 C CA . ASP A 1 111 ? -12.928 -10.852 11.125 1.00 92.50 111 ASP A CA 1
ATOM 881 C C . ASP A 1 111 ? -13.190 -10.540 9.637 1.00 92.50 111 ASP A C 1
ATOM 883 O O . ASP A 1 111 ? -14.339 -10.554 9.187 1.00 92.50 111 ASP A O 1
ATOM 887 N N . LYS A 1 112 ? -12.149 -10.206 8.863 1.00 94.44 112 LYS A N 1
ATOM 888 C CA . LYS A 1 112 ? -12.258 -9.789 7.454 1.00 94.44 112 LYS A CA 1
ATOM 889 C C . LYS A 1 112 ? -11.567 -10.757 6.506 1.00 94.44 112 LYS A C 1
ATOM 891 O O . LYS A 1 112 ? -10.696 -11.542 6.893 1.00 94.44 112 LYS A O 1
ATOM 896 N N . GLU A 1 113 ? -11.923 -10.631 5.232 1.00 95.50 113 GLU A N 1
ATOM 897 C CA . GLU A 1 113 ? -11.305 -11.353 4.122 1.00 95.50 113 GLU A CA 1
ATOM 898 C C . GLU A 1 113 ? -10.451 -10.400 3.269 1.00 95.50 113 GLU A C 1
ATOM 900 O O . GLU A 1 113 ? -10.810 -9.228 3.110 1.00 95.50 113 GLU A O 1
ATOM 905 N N . PRO A 1 114 ? -9.306 -10.863 2.739 1.00 94.19 114 PRO A N 1
ATOM 906 C CA . PRO A 1 114 ? -8.477 -10.055 1.857 1.00 94.19 114 PRO A CA 1
ATOM 907 C C . PRO A 1 114 ? -9.023 -10.082 0.423 1.00 94.19 114 PRO A C 1
ATOM 909 O O . PRO A 1 114 ? -9.448 -11.127 -0.080 1.00 94.19 114 PRO A O 1
ATOM 912 N N . SER A 1 115 ? -8.963 -8.947 -0.271 1.00 94.25 115 SER A N 1
ATOM 913 C CA . SER A 1 115 ? -9.117 -8.896 -1.724 1.00 94.25 115 SER A CA 1
ATOM 914 C C . SER A 1 115 ? -7.998 -9.697 -2.382 1.00 94.25 115 SER A C 1
ATOM 916 O O . SER A 1 115 ? -6.845 -9.683 -1.956 1.00 94.25 115 SER A O 1
ATOM 918 N N . LYS A 1 116 ? -8.311 -10.359 -3.500 1.00 93.12 116 LYS A N 1
ATOM 919 C CA . LYS A 1 116 ? -7.300 -11.057 -4.315 1.00 93.12 116 LYS A CA 1
ATOM 920 C C . LYS A 1 116 ? -6.303 -10.102 -4.977 1.00 93.12 116 LYS A C 1
ATOM 922 O O . LYS A 1 116 ? -5.347 -10.566 -5.585 1.00 93.12 116 LYS A O 1
ATOM 927 N N . LYS A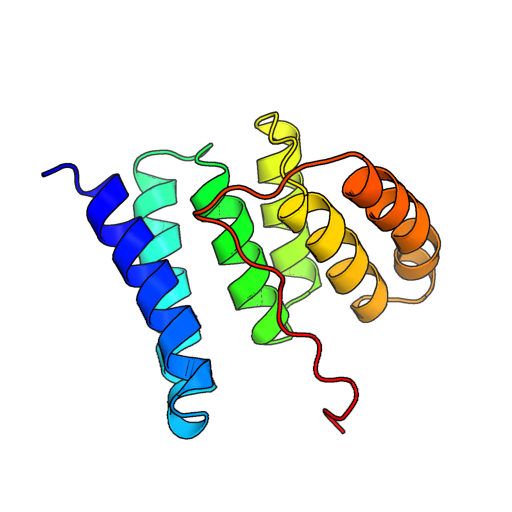 1 117 ? -6.575 -8.796 -4.927 1.00 94.38 117 LYS A N 1
ATOM 928 C CA . LYS A 1 117 ? -5.775 -7.739 -5.545 1.00 94.38 117 LYS A CA 1
ATOM 929 C C . LYS A 1 117 ? -5.002 -6.911 -4.527 1.00 94.38 117 LYS A C 1
ATOM 931 O O . LYS A 1 117 ? -4.314 -5.985 -4.934 1.00 94.38 117 LYS A O 1
ATOM 936 N N . THR A 1 118 ? -5.117 -7.198 -3.233 1.00 95.31 118 THR A N 1
ATOM 937 C CA . THR A 1 118 ? -4.393 -6.478 -2.182 1.00 95.31 118 THR A CA 1
ATOM 938 C C . THR A 1 118 ? -3.336 -7.376 -1.563 1.00 95.31 118 THR A C 1
ATOM 940 O O . THR A 1 118 ? -3.415 -8.604 -1.638 1.00 95.31 118 THR A O 1
ATOM 943 N N . ARG A 1 119 ? -2.331 -6.759 -0.941 1.00 91.44 119 ARG A N 1
ATOM 944 C CA . ARG A 1 119 ? -1.252 -7.467 -0.252 1.00 91.44 119 ARG A CA 1
ATOM 945 C C . ARG A 1 119 ? -1.001 -6.895 1.132 1.00 91.44 119 ARG A C 1
ATOM 947 O O . ARG A 1 119 ? -1.232 -5.709 1.383 1.00 91.44 119 ARG A O 1
ATOM 954 N N . GLU A 1 120 ? -0.482 -7.740 2.008 1.00 90.88 120 GLU A N 1
ATOM 955 C CA . GLU A 1 120 ? 0.124 -7.288 3.253 1.00 90.88 120 GLU A CA 1
ATOM 956 C C . GLU A 1 120 ? 1.444 -6.566 2.931 1.00 90.88 120 GLU A C 1
ATOM 958 O O . GLU A 1 120 ? 2.193 -6.986 2.043 1.00 90.88 120 GLU A O 1
ATOM 963 N N . ALA A 1 121 ? 1.711 -5.459 3.622 1.00 81.75 121 ALA A N 1
ATOM 964 C CA . ALA A 1 121 ? 3.019 -4.821 3.601 1.00 81.75 121 ALA A CA 1
ATOM 965 C C . ALA A 1 121 ? 4.044 -5.789 4.204 1.00 81.75 121 ALA A C 1
ATOM 967 O O . ALA A 1 121 ? 3.769 -6.475 5.194 1.00 81.75 121 ALA A O 1
ATOM 968 N N . TYR A 1 122 ? 5.218 -5.864 3.594 1.00 73.00 122 TYR A N 1
ATOM 969 C CA . TYR A 1 122 ? 6.293 -6.720 4.045 1.00 73.00 122 TYR A CA 1
ATOM 970 C C . TYR A 1 122 ? 6.777 -6.268 5.425 1.00 73.00 122 TYR A C 1
ATOM 972 O O . TYR A 1 122 ? 7.234 -5.144 5.625 1.00 73.00 122 TYR A O 1
ATOM 980 N N . PHE A 1 123 ? 6.684 -7.179 6.387 1.00 61.66 123 PHE A N 1
ATOM 981 C CA . PHE A 1 123 ? 7.336 -7.051 7.677 1.00 61.66 123 PHE A CA 1
ATOM 982 C C . PHE A 1 123 ? 8.577 -7.937 7.638 1.00 61.66 123 PHE A C 1
ATOM 984 O O . PHE A 1 123 ? 8.449 -9.162 7.675 1.00 61.66 123 PHE A O 1
ATOM 991 N N . ASP A 1 124 ? 9.763 -7.338 7.541 1.00 51.31 124 ASP A N 1
ATOM 992 C CA . ASP A 1 124 ? 10.998 -8.056 7.838 1.00 51.31 124 ASP A CA 1
ATOM 993 C C . ASP A 1 124 ? 11.257 -7.990 9.350 1.00 51.31 124 ASP A C 1
ATOM 995 O O . ASP A 1 124 ? 11.722 -6.961 9.848 1.00 51.31 124 ASP A O 1
ATOM 999 N N . PRO A 1 125 ? 10.992 -9.057 10.123 1.00 39.78 125 PRO A N 1
ATOM 1000 C CA . PRO A 1 125 ? 11.391 -9.103 11.526 1.00 39.78 125 PRO A CA 1
ATOM 1001 C C . PRO A 1 125 ? 12.921 -9.065 11.720 1.00 39.78 125 PRO A C 1
ATOM 1003 O O . PRO A 1 125 ? 13.373 -8.974 12.861 1.00 39.78 125 PRO A O 1
ATOM 1006 N N . GLN A 1 126 ? 13.712 -9.178 10.645 1.00 35.69 126 GLN A N 1
ATOM 1007 C CA . GLN A 1 126 ? 15.176 -9.151 10.634 1.00 35.69 126 GLN A CA 1
ATOM 1008 C C . GLN A 1 126 ? 15.765 -7.936 9.900 1.00 35.69 126 GLN A C 1
ATOM 1010 O O . GLN A 1 126 ? 16.990 -7.861 9.799 1.00 35.69 126 GLN A O 1
ATOM 1015 N N . ALA A 1 127 ? 14.955 -6.968 9.446 1.00 44.16 127 ALA A N 1
ATOM 1016 C CA . ALA A 1 127 ? 15.493 -5.696 8.967 1.00 44.16 127 ALA A CA 1
ATOM 1017 C C . ALA A 1 127 ? 16.132 -4.977 10.161 1.00 44.16 127 ALA A C 1
ATOM 1019 O O . ALA A 1 127 ? 15.447 -4.482 11.058 1.00 44.16 127 ALA A O 1
ATOM 1020 N N . HIS A 1 128 ? 17.459 -5.048 10.216 1.00 40.53 128 HIS A N 1
ATOM 1021 C CA . HIS A 1 128 ? 18.304 -4.432 11.233 1.00 40.53 128 HIS A CA 1
ATOM 1022 C C . HIS A 1 128 ? 18.587 -2.969 10.908 1.00 40.53 128 HIS A C 1
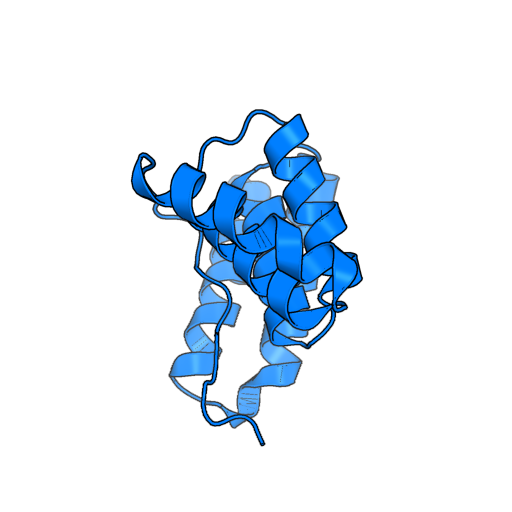ATOM 1024 O O . HIS A 1 128 ? 18.873 -2.674 9.725 1.00 40.53 128 HIS A O 1
#